Protein AF-A0A8J7B2K1-F1 (afdb_monomer)

Foldseek 3Di:
DDPVVVVVVVLVVDDPVVVVVVVVVVVVVVVVVVVVVVVVPDDDDPPPPPCVCVCPPVDDDPDDPCPPPDDPVCPVPD

Secondary structure (DSSP, 8-state):
--HHHHHHHHHTTS-HHHHHHHHHHHHHHHHHHHHHHHSSSS---------TTTTTTS------TTTTSPPGGGGGG-

Sequence (78 aa):
MTLESSILNNIHKLPEPIQQSVLLYTEFLVSRYAKDSAEIGEDAEPQNLRLAGSMKGTFVLPLPDNFDEPLEEFEEYM

Radius of gyration: 27.14 Å; Cα contacts (8 Å, |Δi|>4): 4; chains: 1; bounding box: 33×43×71 Å

Solvent-accessible surface area (backbone atoms only — not comparable to full-atom values): 5215 Å² total; per-residue (Å²): 134,58,71,66,62,55,51,56,63,49,55,73,74,50,58,70,76,55,50,54,52,50,51,54,49,52,53,49,50,54,55,46,55,55,49,51,66,66,51,76,64,70,98,66,77,86,72,83,71,76,64,80,69,73,65,70,80,76,66,85,77,94,68,62,97,63,68,88,53,78,55,81,90,48,59,90,76,114

Structure (mmCIF, N/CA/C/O backbone):
data_AF-A0A8J7B2K1-F1
#
_entry.id   AF-A0A8J7B2K1-F1
#
loop_
_atom_site.group_PDB
_atom_site.id
_atom_site.type_symbol
_atom_site.label_atom_id
_atom_site.label_alt_id
_atom_site.label_comp_id
_atom_site.label_asym_id
_atom_site.label_entity_id
_atom_site.label_seq_id
_atom_site.pdbx_PDB_ins_code
_atom_site.Cartn_x
_atom_site.Cartn_y
_atom_site.Cartn_z
_atom_site.occupancy
_atom_site.B_iso_or_equiv
_atom_site.auth_seq_id
_atom_site.auth_comp_id
_atom_site.auth_asym_id
_atom_site.auth_atom_id
_atom_site.pdbx_PDB_model_num
ATOM 1 N N . MET A 1 1 ? -13.811 10.951 27.181 1.00 55.78 1 MET A N 1
ATOM 2 C CA . MET A 1 1 ? -12.993 9.806 26.724 1.00 55.78 1 MET A CA 1
ATOM 3 C C . MET A 1 1 ? -12.026 10.332 25.684 1.00 55.78 1 MET A C 1
ATOM 5 O O . MET A 1 1 ? -12.470 11.060 24.808 1.00 55.78 1 MET A O 1
ATOM 9 N N . THR A 1 2 ? -10.730 10.052 25.809 1.00 85.31 2 THR A N 1
ATOM 10 C CA . THR A 1 2 ? -9.746 10.452 24.791 1.00 85.31 2 THR A CA 1
ATOM 11 C C . THR A 1 2 ? -9.785 9.452 23.635 1.00 85.31 2 THR A C 1
ATOM 13 O O . THR A 1 2 ? -10.056 8.266 23.850 1.00 85.31 2 THR A O 1
ATOM 16 N N . LEU A 1 3 ? -9.538 9.910 22.407 1.00 85.81 3 LEU A N 1
ATOM 17 C CA . LEU A 1 3 ? -9.480 9.048 21.220 1.00 85.81 3 LEU A CA 1
ATOM 18 C C . LEU A 1 3 ? -8.504 7.875 21.433 1.00 85.81 3 LEU A C 1
ATOM 20 O O . LEU A 1 3 ? -8.847 6.72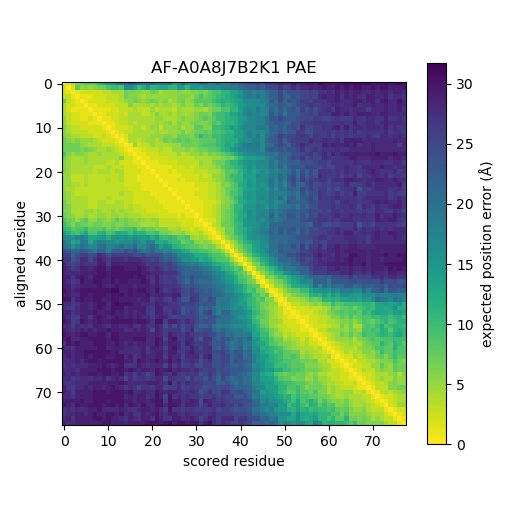4 21.178 1.00 85.81 3 LEU A O 1
ATOM 24 N N . GLU A 1 4 ? -7.340 8.164 22.015 1.00 85.81 4 GLU A N 1
ATOM 25 C CA . GLU A 1 4 ? -6.294 7.192 22.358 1.00 85.81 4 GLU A CA 1
ATOM 26 C C . GLU A 1 4 ? -6.820 6.050 23.236 1.00 85.81 4 GLU A C 1
ATOM 28 O O . GLU A 1 4 ? -6.610 4.876 22.933 1.00 85.81 4 GLU A O 1
ATOM 33 N N . SER A 1 5 ? -7.591 6.379 24.280 1.00 85.69 5 SER A N 1
ATOM 34 C CA . SER A 1 5 ? -8.186 5.371 25.166 1.00 85.69 5 SER A CA 1
ATOM 35 C C . SER A 1 5 ? -9.173 4.451 24.436 1.00 85.69 5 SER A C 1
ATOM 37 O O . SER A 1 5 ? -9.285 3.270 24.760 1.00 85.69 5 SER A O 1
ATOM 39 N N . SER A 1 6 ? -9.872 4.965 23.420 1.00 86.75 6 SER A N 1
ATOM 40 C CA . SER A 1 6 ? -10.825 4.178 22.626 1.00 86.75 6 SER A CA 1
ATOM 41 C C . SER A 1 6 ? -10.115 3.249 21.642 1.00 86.75 6 SER A C 1
ATOM 43 O O . SER A 1 6 ? -10.575 2.128 21.427 1.00 86.75 6 SER A O 1
ATOM 45 N N . ILE A 1 7 ? -8.981 3.690 21.089 1.00 86.38 7 ILE A N 1
ATOM 46 C CA . ILE A 1 7 ? -8.132 2.899 20.192 1.00 86.38 7 ILE A CA 1
ATOM 47 C C . ILE A 1 7 ? -7.512 1.721 20.953 1.00 86.38 7 ILE A C 1
ATOM 49 O O . ILE A 1 7 ? -7.674 0.577 20.530 1.00 86.38 7 ILE A O 1
ATOM 53 N N . LEU A 1 8 ? -6.896 1.967 22.115 1.00 87.31 8 LEU A N 1
ATOM 54 C CA . LEU A 1 8 ? -6.283 0.912 22.935 1.00 87.31 8 LEU A CA 1
ATOM 55 C C . LEU A 1 8 ? -7.300 -0.155 23.361 1.00 87.31 8 LEU A C 1
ATOM 57 O O . LEU A 1 8 ? -7.060 -1.353 23.207 1.00 87.31 8 LEU A O 1
ATOM 61 N N . ASN A 1 9 ? -8.482 0.274 23.811 1.00 88.25 9 ASN A N 1
ATOM 62 C CA . ASN A 1 9 ? -9.565 -0.640 24.177 1.00 88.25 9 ASN A CA 1
ATOM 63 C C . ASN A 1 9 ? -10.068 -1.492 23.000 1.00 88.25 9 ASN A C 1
ATOM 65 O O . ASN A 1 9 ? -10.617 -2.571 23.223 1.00 88.25 9 ASN A O 1
ATOM 69 N N . ASN A 1 10 ? -9.925 -1.019 21.759 1.00 87.56 10 ASN A N 1
ATOM 70 C CA . ASN A 1 10 ? -10.280 -1.789 20.569 1.00 87.56 10 ASN A CA 1
ATOM 71 C C . ASN A 1 10 ? -9.191 -2.801 20.206 1.00 87.56 10 ASN A C 1
ATOM 73 O O . ASN A 1 10 ? -9.506 -3.952 19.922 1.00 87.56 10 ASN A O 1
ATOM 77 N N . ILE A 1 11 ? -7.918 -2.401 20.289 1.00 88.00 11 ILE A N 1
ATOM 78 C CA . ILE A 1 11 ? -6.772 -3.267 19.981 1.00 88.00 11 ILE A CA 1
ATOM 79 C C . ILE A 1 11 ? -6.772 -4.517 20.870 1.00 88.00 11 ILE A C 1
ATOM 81 O O . ILE A 1 11 ? -6.572 -5.621 20.371 1.00 88.00 11 ILE A O 1
ATOM 85 N N . HIS A 1 12 ? -7.103 -4.376 22.157 1.00 86.56 12 HIS A N 1
ATOM 86 C CA . HIS A 1 12 ? -7.199 -5.515 23.077 1.00 86.56 12 HIS A CA 1
ATOM 87 C C . HIS A 1 12 ? -8.301 -6.530 22.731 1.00 86.56 12 HIS A C 1
ATOM 89 O O . HIS A 1 12 ? -8.255 -7.657 23.216 1.00 86.56 12 HIS A O 1
ATOM 95 N N . LYS A 1 13 ? -9.290 -6.163 21.906 1.00 91.44 13 LYS A N 1
ATOM 96 C CA . LYS A 1 13 ? -10.349 -7.078 21.447 1.00 91.44 13 LYS A CA 1
ATOM 97 C C . LYS A 1 13 ? -9.949 -7.870 20.200 1.00 91.44 13 LYS A C 1
ATOM 99 O O . LYS A 1 13 ? -10.681 -8.775 19.806 1.00 91.44 13 LYS A O 1
ATOM 104 N N . LEU A 1 14 ? -8.836 -7.516 19.557 1.00 87.44 14 LEU A N 1
ATOM 105 C CA . LEU A 1 14 ? -8.403 -8.114 18.299 1.00 87.44 14 LEU A CA 1
ATOM 106 C C . LEU A 1 14 ? -7.526 -9.356 18.538 1.00 87.44 14 LEU A C 1
ATOM 108 O O . LEU A 1 14 ? -6.718 -9.361 19.469 1.00 87.44 14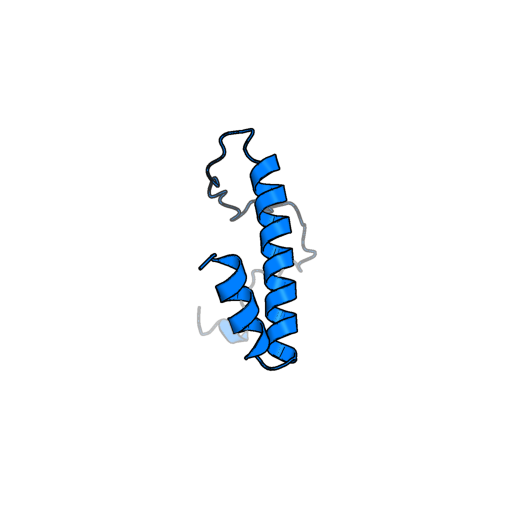 LEU A O 1
ATOM 112 N N . PRO A 1 15 ? -7.618 -10.381 17.671 1.00 88.69 15 PRO A N 1
ATOM 113 C CA . PRO A 1 15 ? -6.669 -11.491 17.632 1.00 88.69 15 PRO A CA 1
ATOM 114 C C . PRO A 1 15 ? -5.233 -11.026 17.345 1.00 88.69 15 PRO A C 1
ATOM 116 O O . PRO A 1 15 ? -5.020 -10.082 16.584 1.00 88.69 15 PRO A O 1
ATOM 119 N N . GLU A 1 16 ? -4.250 -11.752 17.879 1.00 85.44 16 GLU A N 1
ATOM 120 C CA . GLU A 1 16 ? -2.808 -11.501 17.706 1.00 85.44 16 GLU A CA 1
ATOM 121 C C . GLU A 1 16 ? -2.349 -11.208 16.257 1.00 85.44 16 GLU A C 1
ATOM 123 O O . GLU A 1 16 ? -1.663 -10.202 16.059 1.00 85.44 16 GLU A O 1
ATOM 128 N N . PRO A 1 17 ? -2.752 -11.964 15.210 1.00 88.94 17 PRO A N 1
ATOM 129 C CA . PRO A 1 17 ? -2.321 -11.662 13.839 1.00 88.94 17 PRO A CA 1
ATOM 130 C C . PRO A 1 17 ? -2.816 -10.295 13.343 1.00 88.94 17 PRO A C 1
ATOM 132 O O . PRO A 1 17 ? -2.144 -9.629 12.559 1.00 88.94 17 PRO A O 1
ATOM 135 N N . ILE A 1 18 ? -3.977 -9.837 13.823 1.00 87.94 18 ILE A N 1
ATOM 136 C CA . ILE A 1 18 ? -4.510 -8.524 13.451 1.00 87.94 18 ILE A CA 1
ATOM 137 C C . ILE A 1 18 ? -3.744 -7.421 14.186 1.00 87.94 18 ILE A C 1
ATOM 139 O O . ILE A 1 18 ? -3.463 -6.383 13.592 1.00 87.94 18 ILE A O 1
ATOM 143 N N . GLN A 1 19 ? -3.321 -7.643 15.432 1.00 87.31 19 GLN A N 1
ATOM 144 C CA . GLN A 1 19 ? -2.496 -6.673 16.163 1.00 87.31 19 GLN A CA 1
ATOM 145 C C . GLN A 1 19 ? -1.165 -6.397 15.444 1.00 87.31 19 GLN A C 1
ATOM 147 O O . GLN A 1 19 ? -0.750 -5.243 15.356 1.00 87.31 19 GLN A O 1
ATOM 152 N N . GLN A 1 20 ? -0.550 -7.423 14.845 1.00 87.31 20 GLN A N 1
ATOM 153 C CA . GLN A 1 20 ? 0.649 -7.264 14.011 1.00 87.31 20 GLN A CA 1
ATOM 154 C C . GLN A 1 20 ? 0.380 -6.394 12.775 1.00 87.31 20 GLN A C 1
ATOM 156 O O . GLN A 1 20 ? 1.174 -5.513 12.451 1.00 87.31 20 GLN A O 1
ATOM 161 N N . SER A 1 21 ? -0.763 -6.588 12.109 1.00 87.75 21 SER A N 1
ATOM 162 C CA . SER A 1 21 ? -1.149 -5.747 10.968 1.00 87.75 21 SER A CA 1
ATOM 163 C C . SER A 1 21 ? -1.401 -4.288 11.368 1.00 87.75 21 SER A C 1
ATOM 165 O O . SER A 1 21 ? -1.033 -3.373 10.634 1.00 87.75 21 SER A O 1
ATOM 167 N N . VAL A 1 22 ? -1.971 -4.062 12.558 1.00 92.12 22 VAL A N 1
ATOM 168 C CA . VAL A 1 22 ? -2.184 -2.719 13.110 1.00 92.12 22 VAL A CA 1
ATOM 169 C C . VAL A 1 22 ? -0.843 -2.054 13.398 1.00 92.12 22 VAL A C 1
ATOM 171 O O . VAL A 1 22 ? -0.658 -0.905 13.009 1.00 92.12 22 VAL A O 1
ATOM 174 N N . LEU A 1 23 ? 0.105 -2.774 14.007 1.00 90.62 23 LEU A N 1
ATOM 175 C CA . LEU A 1 23 ? 1.461 -2.276 14.239 1.00 90.62 23 LEU A CA 1
ATOM 176 C C . LEU A 1 23 ? 2.116 -1.836 12.923 1.00 90.62 23 LEU A C 1
ATOM 178 O O . LEU A 1 23 ? 2.495 -0.673 12.793 1.00 90.62 23 LEU A O 1
ATOM 182 N N . LEU A 1 24 ? 2.143 -2.718 11.920 1.00 93.50 24 LEU A N 1
ATOM 183 C CA . LEU A 1 24 ? 2.716 -2.415 10.607 1.00 93.50 24 LEU A CA 1
ATOM 184 C C . LEU A 1 24 ? 2.056 -1.187 9.961 1.00 93.50 24 LEU A C 1
ATOM 186 O O . LEU A 1 24 ? 2.728 -0.343 9.370 1.00 93.50 24 LEU A O 1
ATOM 190 N N . TYR A 1 25 ? 0.735 -1.057 10.090 1.00 92.06 25 TYR A N 1
ATOM 191 C CA . TYR A 1 25 ? 0.015 0.094 9.560 1.00 92.06 25 TYR A CA 1
ATOM 192 C C . TYR A 1 25 ? 0.363 1.391 10.299 1.00 92.06 25 TYR A C 1
ATOM 194 O O . TYR A 1 25 ? 0.535 2.432 9.668 1.00 92.06 25 TYR A O 1
ATOM 202 N N . THR A 1 26 ? 0.512 1.348 11.625 1.00 91.31 26 THR A N 1
ATOM 203 C CA . THR A 1 26 ? 0.945 2.526 12.387 1.00 91.31 26 THR A CA 1
ATOM 204 C C . THR A 1 26 ? 2.365 2.956 12.019 1.00 91.31 26 THR A C 1
ATOM 206 O O . THR A 1 26 ? 2.599 4.149 11.835 1.00 91.31 26 THR A O 1
ATOM 209 N N . GLU A 1 27 ? 3.286 2.011 11.806 1.00 91.69 27 GLU A N 1
ATOM 210 C CA . GLU A 1 27 ? 4.639 2.292 11.305 1.00 91.69 27 GLU A CA 1
ATOM 211 C C . GLU A 1 27 ? 4.603 2.908 9.904 1.00 91.69 27 GLU A C 1
ATOM 213 O O . GLU A 1 27 ? 5.274 3.910 9.638 1.00 91.69 27 GLU A O 1
ATOM 218 N N . PHE A 1 28 ? 3.763 2.363 9.020 1.00 93.19 28 PHE A N 1
ATOM 219 C CA . PHE A 1 28 ? 3.534 2.922 7.693 1.00 93.19 28 PHE A CA 1
ATOM 220 C C . PHE A 1 28 ? 3.055 4.376 7.770 1.00 93.19 28 PHE A C 1
ATOM 222 O O . PHE A 1 28 ? 3.633 5.234 7.103 1.00 93.19 28 PHE A O 1
ATOM 229 N N . LEU A 1 29 ? 2.057 4.683 8.606 1.00 89.12 29 LEU A N 1
ATOM 230 C CA . LEU A 1 29 ? 1.552 6.048 8.771 1.00 89.12 29 LEU A CA 1
ATOM 231 C C . LEU A 1 29 ? 2.637 7.001 9.279 1.00 89.12 29 LEU A C 1
ATOM 233 O O . LEU A 1 29 ? 2.804 8.077 8.710 1.00 89.12 29 LEU A O 1
ATOM 237 N N . VAL A 1 30 ? 3.413 6.602 10.291 1.00 89.50 30 VAL A N 1
ATOM 238 C CA . VAL A 1 30 ? 4.534 7.411 10.797 1.00 89.50 30 VAL A CA 1
ATOM 239 C C . VAL A 1 30 ? 5.542 7.689 9.684 1.00 89.50 30 VAL A C 1
ATOM 241 O O . VAL A 1 30 ? 5.936 8.835 9.484 1.00 89.50 30 VAL A O 1
ATOM 244 N N . SER A 1 31 ? 5.915 6.664 8.912 1.00 87.69 31 SER A N 1
ATOM 245 C CA . SER A 1 31 ? 6.863 6.812 7.804 1.00 87.69 31 SER A CA 1
ATOM 246 C C . SER A 1 31 ? 6.334 7.709 6.682 1.00 87.69 31 SER A C 1
ATOM 248 O O . SER A 1 31 ? 7.097 8.474 6.096 1.00 87.69 31 SER A O 1
ATOM 250 N N . ARG A 1 32 ? 5.029 7.639 6.396 1.00 88.19 32 ARG A N 1
ATOM 251 C CA . ARG A 1 32 ? 4.371 8.433 5.361 1.00 88.19 32 ARG A CA 1
ATOM 252 C C . ARG A 1 32 ? 4.315 9.898 5.757 1.00 88.19 32 ARG A C 1
ATOM 254 O O . ARG A 1 32 ? 4.796 10.725 5.005 1.00 88.19 32 ARG A O 1
ATOM 261 N N . TYR A 1 33 ? 3.816 10.216 6.947 1.00 80.62 33 TYR A N 1
ATOM 262 C CA . TYR A 1 33 ? 3.731 11.608 7.389 1.00 80.62 33 TYR A CA 1
ATOM 263 C C . TYR A 1 33 ? 5.103 12.226 7.676 1.00 80.62 33 TYR A C 1
ATOM 265 O O . TYR A 1 33 ? 5.267 13.429 7.500 1.00 80.62 33 TYR A O 1
ATOM 273 N N . ALA A 1 34 ? 6.107 11.423 8.046 1.00 78.94 34 ALA A N 1
ATOM 274 C CA . ALA A 1 34 ? 7.492 11.885 8.108 1.00 78.94 34 ALA A CA 1
ATOM 275 C C . ALA A 1 34 ? 8.033 12.269 6.716 1.00 78.94 34 ALA A C 1
ATOM 277 O O . ALA A 1 34 ? 8.704 13.292 6.592 1.00 78.94 34 ALA A O 1
ATOM 278 N N . LYS A 1 35 ? 7.709 11.497 5.668 1.00 70.38 35 LYS A N 1
ATOM 279 C CA . LYS A 1 35 ? 8.062 11.814 4.272 1.00 70.38 35 LYS A CA 1
ATOM 280 C C . LYS A 1 35 ? 7.267 12.993 3.722 1.00 70.38 35 LYS A C 1
ATOM 282 O O . LYS A 1 35 ? 7.875 13.930 3.227 1.00 70.38 35 LYS A O 1
ATOM 287 N N . ASP A 1 36 ? 5.951 13.005 3.916 1.00 62.16 36 ASP A N 1
ATOM 288 C CA . ASP A 1 36 ? 5.087 14.113 3.509 1.00 62.16 36 ASP A CA 1
ATOM 289 C C . ASP A 1 36 ? 5.553 15.418 4.182 1.00 62.16 36 ASP A C 1
ATOM 291 O O . ASP A 1 36 ? 5.607 16.454 3.538 1.00 62.16 36 ASP A O 1
ATOM 295 N N . SER A 1 37 ? 6.003 15.387 5.446 1.00 57.91 37 SER A N 1
ATOM 296 C CA . SER A 1 37 ? 6.571 16.574 6.108 1.00 57.91 37 SER A CA 1
ATOM 297 C C . SER A 1 37 ? 7.922 17.046 5.551 1.00 57.91 37 SER A C 1
ATOM 299 O O . SER A 1 37 ? 8.277 18.208 5.742 1.00 57.91 37 SER A O 1
ATOM 301 N N . ALA A 1 38 ? 8.658 16.176 4.854 1.00 54.31 38 ALA A N 1
ATOM 302 C CA . ALA A 1 38 ? 9.871 16.528 4.118 1.00 54.31 38 ALA A CA 1
ATOM 303 C C . ALA A 1 38 ? 9.571 17.026 2.687 1.00 54.31 38 ALA A C 1
ATOM 305 O O . ALA A 1 38 ? 10.408 17.707 2.105 1.00 54.31 38 ALA A O 1
ATOM 306 N N . GLU A 1 39 ? 8.379 16.735 2.156 1.00 51.19 39 GLU A N 1
ATOM 307 C CA . GLU A 1 39 ? 7.898 17.126 0.819 1.00 51.19 39 GLU A CA 1
ATOM 308 C C . GLU A 1 39 ? 6.993 18.384 0.836 1.00 51.19 39 GLU A C 1
ATOM 310 O O . GLU A 1 39 ? 6.516 18.820 -0.205 1.00 51.19 39 GLU A O 1
ATOM 315 N N . ILE A 1 40 ? 6.774 19.029 1.996 1.00 49.16 40 ILE A N 1
ATOM 316 C CA . ILE A 1 40 ? 6.064 20.333 2.110 1.00 49.16 40 ILE A CA 1
ATOM 317 C C . ILE A 1 40 ? 6.993 21.531 1.795 1.00 49.16 40 ILE A C 1
ATOM 319 O O . ILE A 1 40 ? 6.642 22.697 1.970 1.00 49.16 40 ILE A O 1
ATOM 323 N N . GLY A 1 41 ? 8.194 21.269 1.287 1.00 48.78 41 GLY A N 1
ATOM 324 C CA . GLY A 1 41 ? 8.877 22.207 0.409 1.00 48.78 41 GLY A CA 1
ATOM 325 C C . GLY A 1 41 ? 8.665 21.730 -1.019 1.00 48.78 41 GLY A C 1
ATOM 326 O O . GLY A 1 41 ? 9.040 20.604 -1.310 1.00 48.78 41 GLY A O 1
ATOM 327 N N . GLU A 1 42 ? 8.174 22.611 -1.889 1.00 46.97 42 GLU A N 1
ATOM 328 C CA . GLU A 1 42 ? 8.098 22.452 -3.352 1.00 46.97 42 GLU A CA 1
ATOM 329 C C . GLU A 1 42 ? 6.750 21.928 -3.886 1.00 46.97 42 GLU A C 1
ATOM 331 O O . GLU A 1 42 ? 6.448 20.739 -3.906 1.00 46.97 42 GLU A O 1
ATOM 336 N N . ASP A 1 43 ? 5.947 22.877 -4.378 1.00 49.09 43 ASP A N 1
ATOM 337 C CA . ASP A 1 43 ? 4.830 22.667 -5.295 1.00 49.09 43 ASP A CA 1
ATOM 338 C C . ASP A 1 43 ? 5.180 21.654 -6.400 1.00 49.09 43 ASP A C 1
ATOM 340 O O . ASP A 1 43 ? 5.834 21.985 -7.390 1.00 49.09 43 ASP A O 1
ATOM 344 N N . ALA A 1 44 ? 4.691 20.426 -6.286 1.00 49.91 44 ALA A N 1
ATOM 345 C CA . ALA A 1 44 ? 4.650 19.510 -7.411 1.00 49.91 44 ALA A CA 1
ATOM 346 C C . ALA A 1 44 ? 3.373 18.678 -7.326 1.00 49.91 44 ALA A C 1
ATOM 348 O O . ALA A 1 44 ? 3.323 17.623 -6.696 1.00 49.91 44 ALA A O 1
ATOM 349 N N . GLU A 1 45 ? 2.319 19.144 -8.006 1.00 57.72 45 GLU A N 1
ATOM 350 C CA . GLU A 1 45 ? 1.289 18.224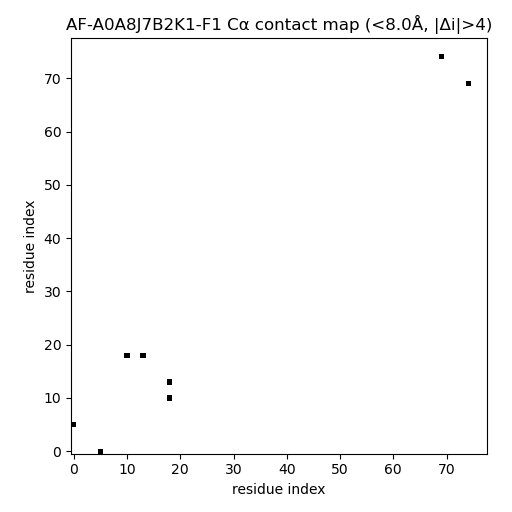 -8.488 1.00 57.72 45 GLU A CA 1
ATOM 351 C C . GLU A 1 45 ? 1.986 17.010 -9.126 1.00 57.72 45 GLU A C 1
ATOM 353 O O . GLU A 1 45 ? 2.995 17.205 -9.818 1.00 57.72 45 GLU A O 1
ATOM 358 N N . PRO A 1 46 ? 1.490 15.771 -8.938 1.00 55.97 46 PRO A N 1
ATOM 359 C CA . PRO A 1 46 ? 2.039 14.614 -9.624 1.00 55.97 46 PRO A CA 1
ATOM 360 C C . PRO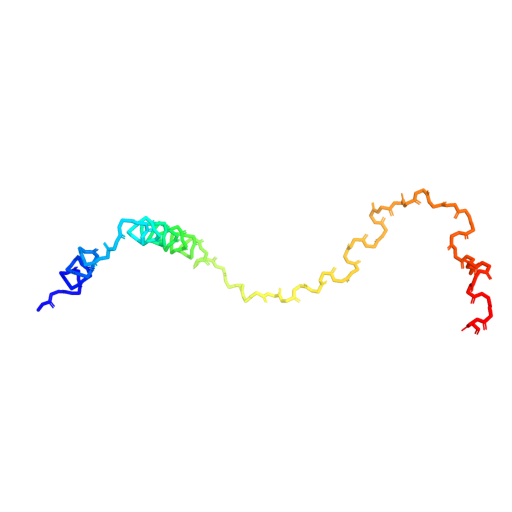 A 1 46 ? 1.813 14.815 -11.121 1.00 55.97 46 PRO A C 1
ATOM 362 O O . PRO A 1 46 ? 0.765 14.467 -11.669 1.00 55.97 46 PRO A O 1
ATOM 365 N N . GLN A 1 47 ? 2.790 15.433 -11.785 1.00 61.56 47 GLN A N 1
ATOM 366 C CA . GLN A 1 47 ? 2.794 15.593 -13.222 1.00 61.56 47 GLN A CA 1
ATOM 367 C C . GLN A 1 47 ? 2.704 14.181 -13.769 1.00 61.56 47 GLN A C 1
ATOM 369 O O . GLN A 1 47 ? 3.570 13.343 -13.518 1.00 61.56 47 GLN A O 1
ATOM 374 N N . ASN A 1 48 ? 1.595 13.901 -14.444 1.00 62.50 48 ASN A N 1
ATOM 375 C CA . ASN A 1 48 ? 1.313 12.625 -15.072 1.00 62.50 48 ASN A CA 1
ATOM 376 C C . ASN A 1 48 ? 2.313 12.466 -16.232 1.00 62.50 48 ASN A C 1
ATOM 378 O O . ASN A 1 48 ? 2.013 12.761 -17.390 1.00 62.50 48 ASN A O 1
ATOM 382 N N . LEU A 1 49 ? 3.560 12.131 -15.893 1.00 65.75 49 LEU A N 1
ATOM 383 C CA . LEU A 1 49 ? 4.664 11.996 -16.825 1.00 65.75 49 LEU A CA 1
ATOM 384 C C . LEU A 1 49 ? 4.307 10.818 -17.717 1.00 65.75 49 LEU A C 1
ATOM 386 O O . LEU A 1 49 ? 4.257 9.669 -17.283 1.00 65.75 49 LEU A O 1
ATOM 390 N N . ARG A 1 50 ? 3.992 11.111 -18.977 1.00 74.31 50 ARG A N 1
ATOM 391 C CA . ARG A 1 50 ? 3.711 10.086 -19.977 1.00 74.31 50 ARG A CA 1
ATOM 392 C C . ARG A 1 50 ? 5.005 9.309 -20.216 1.00 74.31 50 ARG A C 1
ATOM 394 O O . ARG A 1 50 ? 5.864 9.747 -20.969 1.00 74.31 50 ARG A O 1
ATOM 401 N N . LEU A 1 51 ? 5.140 8.159 -19.556 1.00 79.81 51 LEU A N 1
ATOM 402 C CA . LEU A 1 51 ? 6.304 7.272 -19.673 1.00 79.81 51 LEU A CA 1
ATOM 403 C C . LEU A 1 51 ? 6.284 6.427 -20.958 1.00 79.81 51 LEU A C 1
ATOM 405 O O . LEU A 1 51 ? 7.251 5.730 -21.258 1.00 79.81 51 LEU A O 1
ATOM 409 N N . ALA A 1 52 ? 5.198 6.472 -21.734 1.00 85.25 52 ALA A N 1
ATOM 410 C CA . ALA A 1 52 ? 5.093 5.737 -22.987 1.00 85.25 52 ALA A CA 1
ATOM 411 C C . ALA A 1 52 ? 6.167 6.208 -23.985 1.00 85.25 52 ALA A C 1
ATOM 413 O O . ALA A 1 52 ? 6.178 7.362 -24.405 1.00 85.25 52 ALA A O 1
ATOM 414 N N . GLY A 1 53 ? 7.066 5.299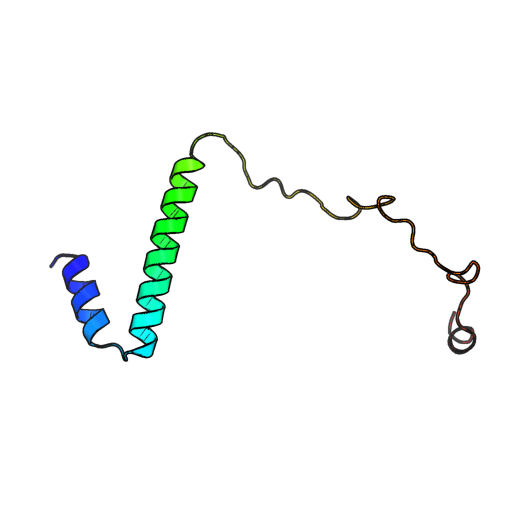 -24.368 1.00 82.38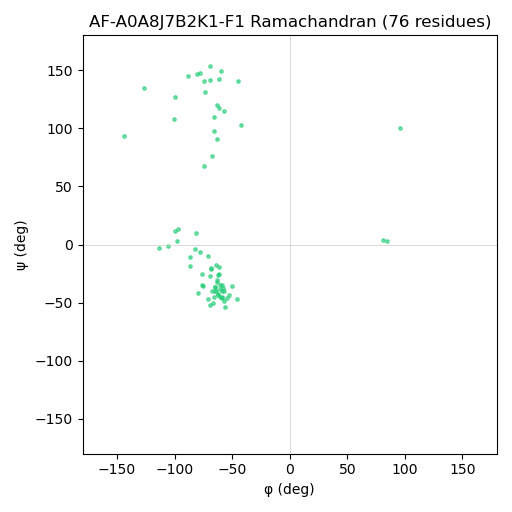 53 GLY A N 1
ATOM 415 C CA . GLY A 1 53 ? 8.131 5.571 -25.336 1.00 82.38 53 GLY A CA 1
ATOM 416 C C . GLY A 1 53 ? 9.369 6.278 -24.774 1.00 82.38 53 GLY A C 1
ATOM 417 O O . GLY A 1 53 ? 10.283 6.553 -25.547 1.00 82.38 53 GLY A O 1
ATOM 418 N N . SER A 1 54 ? 9.452 6.524 -23.461 1.00 87.00 54 SER A N 1
ATOM 419 C CA . SER A 1 54 ? 10.609 7.192 -22.837 1.00 87.00 54 SER A CA 1
ATOM 420 C C . SER A 1 54 ? 11.927 6.424 -23.004 1.00 87.00 54 SER A C 1
ATOM 422 O O . SER A 1 54 ? 12.994 7.026 -23.016 1.00 87.00 54 SER A O 1
ATOM 424 N N . MET A 1 55 ? 11.851 5.102 -23.180 1.00 85.06 55 MET A N 1
ATOM 425 C CA . MET A 1 55 ? 13.001 4.209 -23.370 1.00 85.06 55 MET A CA 1
ATOM 426 C C . MET A 1 55 ? 13.246 3.835 -24.844 1.00 85.06 55 MET A C 1
ATOM 428 O O . MET A 1 55 ? 14.000 2.903 -25.137 1.00 85.06 55 MET A O 1
ATOM 432 N N . LYS A 1 56 ? 12.590 4.512 -25.801 1.00 85.31 56 LYS A N 1
ATOM 433 C CA . LYS A 1 56 ? 12.765 4.227 -27.232 1.00 85.31 56 LYS A CA 1
ATOM 434 C C . LYS A 1 56 ? 1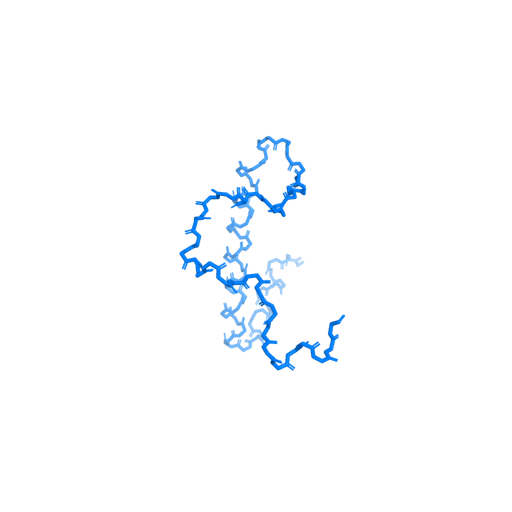4.216 4.503 -27.641 1.00 85.31 56 LYS A C 1
ATOM 436 O O . LYS A 1 56 ? 14.690 5.627 -27.530 1.00 85.31 56 LYS A O 1
ATOM 441 N N . GLY A 1 57 ? 14.904 3.479 -28.144 1.00 84.94 57 GLY A N 1
ATOM 442 C CA . GLY A 1 57 ? 16.299 3.579 -28.590 1.00 84.94 57 GLY A CA 1
ATOM 443 C C . GLY A 1 57 ? 17.347 3.423 -27.484 1.00 84.94 57 GLY A C 1
ATOM 444 O O . GLY A 1 57 ? 18.535 3.525 -27.769 1.00 84.94 57 GLY A O 1
ATOM 445 N N . THR A 1 58 ? 16.945 3.152 -26.238 1.00 88.25 58 THR A N 1
ATOM 446 C CA . THR A 1 58 ? 17.891 2.887 -25.137 1.00 88.25 58 THR A CA 1
ATOM 447 C C . THR A 1 58 ? 18.498 1.486 -25.214 1.00 88.25 58 THR A C 1
ATOM 449 O O . THR A 1 58 ? 19.592 1.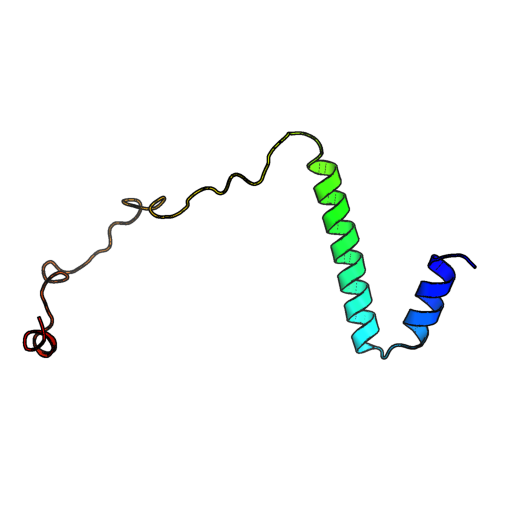254 -24.708 1.00 88.25 58 THR A O 1
ATOM 452 N N . PHE A 1 59 ? 17.806 0.545 -25.850 1.00 82.56 59 PHE A N 1
ATOM 453 C CA . PHE A 1 59 ? 18.262 -0.827 -26.018 1.00 82.56 59 PHE A CA 1
ATOM 454 C C . PHE A 1 59 ? 18.217 -1.215 -27.495 1.00 82.56 59 PHE A C 1
ATOM 456 O O . PHE A 1 59 ? 17.240 -0.946 -28.193 1.00 82.56 59 PHE A O 1
ATOM 463 N N . VAL A 1 60 ? 19.290 -1.853 -27.957 1.00 83.31 60 VAL A N 1
ATOM 464 C CA . VAL A 1 60 ? 19.347 -2.526 -29.255 1.00 83.31 60 VAL A CA 1
ATOM 465 C C . VAL A 1 60 ? 19.150 -4.005 -28.966 1.00 83.31 60 VAL A C 1
ATOM 467 O O . VAL A 1 60 ? 20.014 -4.640 -28.360 1.00 83.31 60 VAL A O 1
ATOM 470 N N . LEU A 1 61 ? 17.983 -4.536 -29.325 1.00 82.00 61 LEU A N 1
ATOM 471 C CA . LEU A 1 61 ? 17.744 -5.971 -29.241 1.00 82.00 61 LEU A CA 1
ATOM 472 C C . LEU A 1 61 ? 18.525 -6.647 -30.380 1.00 82.00 61 LEU A C 1
ATOM 474 O O . LEU A 1 61 ? 18.409 -6.191 -31.518 1.00 82.00 61 LEU A O 1
ATOM 478 N N . PRO A 1 62 ? 19.303 -7.711 -30.113 1.00 85.50 62 PRO A N 1
ATOM 479 C CA . PRO A 1 62 ? 19.911 -8.529 -31.157 1.00 85.50 62 PRO A CA 1
ATOM 480 C C . PRO A 1 62 ? 18.825 -9.411 -31.789 1.00 85.50 62 PRO A C 1
ATOM 482 O O . PRO A 1 62 ? 18.773 -10.619 -31.563 1.00 85.50 62 PRO A O 1
ATOM 485 N N . LEU A 1 63 ? 17.894 -8.776 -32.498 1.00 84.50 63 LEU A N 1
ATOM 486 C CA . LEU A 1 63 ? 16.854 -9.465 -33.247 1.00 84.50 63 LEU A CA 1
ATOM 487 C C . LEU A 1 63 ? 17.450 -10.009 -34.549 1.00 84.50 63 LEU A C 1
ATOM 489 O O . LEU A 1 63 ? 18.373 -9.401 -35.095 1.00 84.50 63 LEU A O 1
ATOM 493 N N . PRO A 1 64 ? 16.952 -11.153 -35.035 1.00 85.75 64 PRO A N 1
ATOM 494 C CA . PRO A 1 64 ? 17.303 -11.634 -36.359 1.00 85.75 64 PRO A CA 1
ATOM 495 C C . PRO A 1 64 ? 16.689 -10.722 -37.432 1.00 85.75 64 PRO A C 1
ATOM 497 O O . PRO A 1 64 ? 15.649 -10.101 -37.209 1.00 85.75 64 PRO A O 1
ATOM 500 N N . ASP A 1 65 ? 17.317 -10.668 -38.607 1.00 86.94 65 ASP A N 1
ATOM 501 C CA . ASP A 1 65 ? 16.905 -9.782 -39.710 1.00 86.94 65 ASP A CA 1
ATOM 502 C C . ASP A 1 65 ? 15.480 -10.068 -40.226 1.00 86.94 65 ASP A C 1
ATOM 504 O O . ASP A 1 65 ? 14.866 -9.209 -40.850 1.00 86.94 65 ASP A O 1
ATOM 508 N N . ASN A 1 66 ? 14.945 -11.257 -39.936 1.00 86.81 66 ASN A N 1
ATOM 509 C CA . ASN A 1 66 ? 13.610 -11.707 -40.324 1.00 86.81 66 ASN A CA 1
ATOM 510 C C . ASN A 1 66 ? 12.542 -11.537 -39.226 1.00 86.81 66 ASN A C 1
ATOM 512 O O . ASN A 1 66 ? 11.472 -12.125 -39.319 1.00 86.81 66 ASN A O 1
ATOM 516 N N . PHE A 1 67 ? 12.809 -10.775 -38.162 1.00 87.75 67 PHE A N 1
ATOM 517 C CA . PHE A 1 67 ? 11.856 -10.616 -37.054 1.00 87.75 67 PHE A CA 1
ATOM 518 C C . PHE A 1 67 ? 10.508 -10.006 -37.476 1.00 87.75 67 PHE A C 1
ATOM 520 O O . PHE A 1 67 ? 9.475 -10.369 -36.919 1.00 87.75 67 PHE A O 1
ATOM 527 N N . ASP A 1 68 ? 10.523 -9.090 -38.445 1.00 86.88 68 ASP A N 1
ATOM 528 C CA . ASP A 1 68 ? 9.316 -8.417 -38.938 1.00 86.88 68 ASP A CA 1
ATOM 529 C C . ASP A 1 68 ? 8.544 -9.255 -39.979 1.00 86.88 68 ASP A C 1
ATOM 531 O O . ASP A 1 68 ? 7.479 -8.835 -40.438 1.00 86.88 68 ASP A O 1
ATOM 535 N N . GLU A 1 69 ? 9.064 -10.424 -40.375 1.00 88.81 69 GLU A N 1
ATOM 536 C CA . GLU A 1 69 ? 8.385 -11.314 -41.318 1.00 88.81 69 GLU A CA 1
ATOM 537 C C . GLU A 1 69 ? 7.210 -12.040 -40.633 1.00 88.81 69 GLU A C 1
ATOM 539 O O . GLU A 1 69 ? 7.311 -12.434 -39.464 1.00 88.81 69 GLU A O 1
ATOM 544 N N . PRO A 1 70 ? 6.069 -12.224 -41.329 1.00 86.06 70 PRO A N 1
ATOM 545 C CA . PRO A 1 70 ? 4.971 -13.018 -40.797 1.00 86.06 70 PRO A CA 1
ATOM 546 C C . PRO A 1 70 ? 5.437 -14.460 -40.577 1.00 86.06 70 PRO A C 1
ATOM 548 O O . PRO A 1 70 ? 6.195 -15.016 -41.369 1.00 86.06 70 PRO A O 1
ATOM 551 N N . LEU A 1 71 ? 4.966 -15.087 -39.500 1.00 86.31 71 LEU A N 1
ATOM 552 C CA . LEU A 1 71 ? 5.186 -16.520 -39.330 1.00 86.31 71 LEU A CA 1
ATOM 553 C C . LEU A 1 71 ? 4.361 -17.263 -40.383 1.00 86.31 71 LEU A C 1
ATOM 555 O O . LEU A 1 71 ? 3.210 -16.898 -40.618 1.00 86.31 71 LEU A O 1
ATOM 559 N N . GLU A 1 72 ? 4.923 -18.334 -40.945 1.00 83.62 72 GLU A N 1
ATOM 560 C CA . GLU A 1 72 ? 4.278 -19.167 -41.974 1.00 83.62 72 GLU A CA 1
ATOM 561 C C . GLU A 1 72 ? 2.852 -19.597 -41.575 1.00 83.62 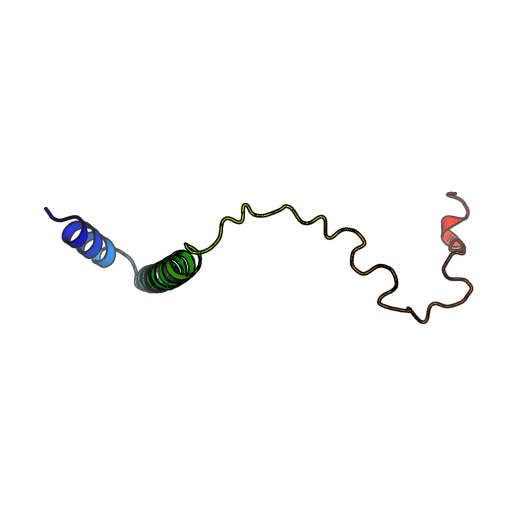72 GLU A C 1
ATOM 563 O O . GLU A 1 72 ? 1.944 -19.620 -42.398 1.00 83.62 72 GLU A O 1
ATOM 568 N N . GLU A 1 73 ? 2.618 -19.868 -40.287 1.00 83.44 73 GLU A N 1
ATOM 569 C CA . GLU A 1 73 ? 1.307 -20.262 -39.746 1.00 83.44 73 GLU A CA 1
ATOM 570 C C . GLU A 1 73 ? 0.251 -19.138 -39.784 1.00 83.44 73 GLU A C 1
ATOM 572 O O . GLU A 1 73 ? -0.950 -19.407 -39.755 1.00 83.44 73 GLU A O 1
ATOM 577 N N . PHE A 1 74 ? 0.678 -17.875 -39.860 1.00 83.56 74 PHE A N 1
ATOM 578 C CA . PHE A 1 74 ? -0.199 -16.703 -39.869 1.00 83.56 74 PHE A CA 1
ATOM 579 C C . PHE A 1 74 ? -0.335 -16.040 -41.245 1.00 83.56 74 PHE A C 1
ATOM 581 O O . PHE A 1 74 ? -1.112 -15.092 -41.363 1.00 83.56 74 PHE A O 1
ATOM 588 N N . GLU A 1 75 ? 0.344 -16.534 -42.288 1.00 79.12 75 GLU A N 1
ATOM 589 C CA . GLU A 1 75 ? 0.196 -16.002 -43.654 1.00 79.12 75 GLU A CA 1
ATOM 590 C C . GLU A 1 75 ? -1.247 -16.099 -44.164 1.00 79.12 75 GLU A C 1
ATOM 592 O O . GLU A 1 75 ? -1.724 -15.195 -44.842 1.00 79.12 75 GLU A O 1
ATOM 597 N N . GLU A 1 76 ? -1.978 -17.155 -43.796 1.00 81.19 76 GLU A N 1
ATOM 598 C CA . GLU A 1 76 ? -3.377 -17.346 -44.205 1.00 81.19 76 GLU A CA 1
ATOM 599 C C . GLU A 1 76 ? -4.361 -16.364 -43.531 1.00 81.19 76 GLU A C 1
ATOM 601 O O . GLU A 1 76 ? -5.532 -16.310 -43.915 1.00 81.19 76 GLU A O 1
ATOM 606 N N . TYR A 1 77 ? -3.916 -15.595 -42.528 1.00 76.62 77 TYR A N 1
ATOM 607 C CA . TYR A 1 77 ? -4.761 -14.721 -41.702 1.00 76.62 77 TYR A CA 1
ATOM 608 C C . TYR A 1 77 ? -4.486 -13.215 -41.868 1.00 76.62 77 TYR A C 1
ATOM 610 O O . TYR A 1 77 ? -5.189 -12.413 -41.246 1.00 76.62 77 TYR A O 1
ATOM 618 N N . MET A 1 78 ? -3.487 -12.833 -42.672 1.00 74.19 78 MET A N 1
ATOM 619 C CA . MET A 1 78 ? -3.097 -11.440 -42.964 1.00 74.19 78 MET A CA 1
ATOM 620 C C . MET A 1 78 ? -3.596 -10.995 -44.341 1.00 74.19 78 MET A C 1
ATOM 622 O O . MET A 1 78 ? -3.971 -9.806 -44.459 1.00 74.19 78 MET A O 1
#

Mean predicted aligned error: 16.87 Å

pLDDT: mean 79.88, std 12.92, range [46.97, 93.5]